Protein AF-A0A5A8A6L2-F1 (afdb_monomer)

Foldseek 3Di:
DDDDDDDDPPPDDPPPPPPPDPPVPPPPDDPDPQDPVRVVVVVVVVVVVVVVVVVQVVPVVPDDPDDPDDDDCVVVVHCDDVHRRDDD

Mean predicted aligned error: 17.09 Å

Solvent-accessible surface area (backbone atoms only — not comparable to full-atom values): 6077 Å² total; per-residue (Å²): 136,84,80,82,79,79,78,76,79,78,75,77,73,74,79,79,76,61,95,75,57,84,71,80,66,83,68,88,59,78,83,75,79,72,50,75,68,55,51,50,53,52,49,52,52,50,52,54,49,51,56,52,54,52,55,50,52,65,53,57,75,63,65,68,94,84,58,94,68,80,85,52,33,88,82,68,82,36,52,47,58,96,82,39,80,62,82,136

Secondary structure (DSSP, 8-state):
------------------TTS-------S--PPPPHHHHHHHHHHHHHHHHHHHHHHHHHTS--SSS--S--HHHHT--EETTEE---

pLDDT: mean 71.37, std 12.99, range [45.22, 94.25]

Sequence (88 aa):
MQEPTAQEPTAQEPHRQDPNGPEAGDGTFPPRALSPAAQRALAEAAERRAAIDARAAEISATPERLGRGGLEPVRYDDWEVKGLAVDF

Structure (mmCIF, N/CA/C/O backbone):
data_AF-A0A5A8A6L2-F1
#
_entry.id   AF-A0A5A8A6L2-F1
#
loop_
_atom_site.group_PDB
_atom_site.id
_atom_site.type_symbol
_atom_site.label_atom_id
_atom_site.label_alt_id
_atom_site.label_comp_id
_atom_site.label_asym_id
_atom_site.label_entity_id
_atom_site.label_seq_id
_atom_site.pdbx_PDB_ins_code
_atom_site.Cartn_x
_atom_site.Cartn_y
_atom_site.Cartn_z
_atom_site.occupancy
_atom_site.B_iso_or_equiv
_atom_site.auth_seq_id
_atom_site.auth_comp_id
_atom_site.auth_asym_id
_atom_site.auth_atom_id
_atom_site.pdbx_PDB_model_num
ATOM 1 N N . MET A 1 1 ? 45.412 -46.860 17.005 1.00 48.16 1 MET A N 1
ATOM 2 C CA . MET A 1 1 ? 44.229 -47.429 17.681 1.00 48.16 1 MET A CA 1
ATOM 3 C C . MET A 1 1 ? 43.431 -46.236 18.167 1.00 48.16 1 MET A C 1
ATOM 5 O O . MET A 1 1 ? 43.938 -45.506 19.001 1.00 48.16 1 MET A O 1
ATOM 9 N N . GLN A 1 2 ? 42.322 -45.938 17.494 1.00 45.22 2 GLN A N 1
ATOM 10 C CA . GLN A 1 2 ? 41.484 -44.767 17.759 1.00 45.22 2 GLN A CA 1
ATOM 11 C C . GLN A 1 2 ? 40.620 -45.047 18.995 1.00 45.22 2 GLN A C 1
ATOM 13 O O . GLN A 1 2 ? 40.034 -46.125 19.077 1.00 45.22 2 GLN A O 1
ATOM 18 N N . GLU A 1 3 ? 40.538 -44.104 19.929 1.00 57.22 3 GLU A N 1
ATOM 19 C CA . GLU A 1 3 ? 39.504 -44.103 20.967 1.00 57.22 3 GLU A CA 1
ATOM 20 C C . GLU A 1 3 ? 38.220 -43.506 20.366 1.00 57.22 3 GLU A C 1
ATOM 22 O O . GLU A 1 3 ? 38.279 -42.417 19.788 1.00 57.22 3 GLU A O 1
ATOM 27 N N . PRO A 1 4 ? 37.059 -44.180 20.440 1.00 60.94 4 PRO A N 1
ATOM 28 C CA . PRO A 1 4 ? 35.804 -43.569 20.040 1.00 60.94 4 PRO A CA 1
ATOM 29 C C . PRO A 1 4 ? 35.303 -42.687 21.188 1.00 60.94 4 PRO A C 1
ATOM 31 O O . PRO A 1 4 ? 34.765 -43.184 22.175 1.00 60.94 4 PRO A O 1
ATOM 34 N N . THR A 1 5 ? 35.464 -41.370 21.065 1.00 62.25 5 THR A N 1
ATOM 35 C CA . THR A 1 5 ? 34.729 -40.415 21.903 1.00 62.25 5 THR A CA 1
ATOM 36 C C . THR A 1 5 ? 33.237 -40.635 21.674 1.00 62.25 5 THR A C 1
ATOM 38 O O . THR A 1 5 ? 32.719 -40.390 20.582 1.00 62.25 5 THR A O 1
ATOM 41 N N . ALA A 1 6 ? 32.556 -41.136 22.702 1.00 56.53 6 ALA A N 1
ATOM 42 C CA . ALA A 1 6 ? 31.109 -41.218 22.747 1.00 56.53 6 ALA A CA 1
ATOM 43 C C . ALA A 1 6 ? 30.535 -39.804 22.580 1.00 56.53 6 ALA A C 1
ATOM 45 O O . ALA A 1 6 ? 30.776 -38.927 23.405 1.00 56.53 6 ALA A O 1
ATOM 46 N N . GLN A 1 7 ? 29.804 -39.578 21.489 1.00 53.97 7 GLN A N 1
ATOM 47 C CA . GLN A 1 7 ? 28.935 -38.415 21.372 1.00 53.97 7 GLN A CA 1
ATOM 48 C C . GLN A 1 7 ? 27.782 -38.610 22.359 1.00 53.97 7 GLN A C 1
ATOM 50 O O . GLN A 1 7 ? 27.001 -39.554 22.222 1.00 53.97 7 GLN A O 1
ATOM 55 N N . GLU A 1 8 ? 27.695 -37.740 23.364 1.00 58.09 8 GLU A N 1
ATOM 56 C CA . GLU A 1 8 ? 26.484 -37.580 24.165 1.00 58.09 8 GLU A CA 1
ATOM 57 C C . GLU A 1 8 ? 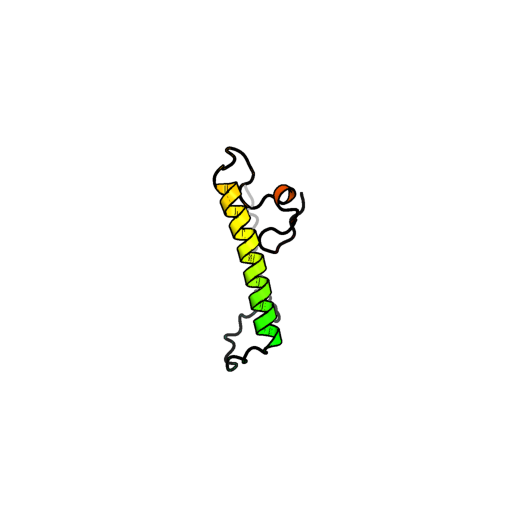25.301 -37.298 23.222 1.00 58.09 8 GLU A C 1
ATOM 59 O O . GLU A 1 8 ? 25.422 -36.452 22.327 1.00 58.09 8 GLU A O 1
ATOM 64 N N . PRO A 1 9 ? 24.149 -37.974 23.373 1.00 59.59 9 PRO A N 1
ATOM 65 C CA . PRO A 1 9 ? 22.956 -37.552 22.667 1.00 59.59 9 PRO A CA 1
ATOM 66 C C . PRO A 1 9 ? 22.586 -36.175 23.217 1.00 59.59 9 PRO A C 1
ATOM 68 O O . PRO A 1 9 ? 22.257 -36.043 24.393 1.00 59.59 9 PRO A O 1
ATOM 71 N N . THR A 1 10 ? 22.663 -35.143 22.374 1.00 56.81 10 THR A N 1
ATOM 72 C CA . THR A 1 10 ? 22.067 -33.839 22.676 1.00 56.81 10 THR A CA 1
ATOM 73 C C . THR A 1 10 ? 20.612 -34.089 23.053 1.00 56.81 10 THR A C 1
ATOM 75 O O . THR A 1 10 ? 19.791 -34.443 22.206 1.00 56.81 10 THR A O 1
ATOM 78 N N . ALA A 1 11 ? 20.316 -33.971 24.348 1.00 55.41 11 ALA A N 1
ATOM 79 C CA . ALA A 1 11 ? 18.961 -33.934 24.848 1.00 55.41 11 ALA A CA 1
ATOM 80 C C . ALA A 1 11 ? 18.288 -32.754 24.149 1.00 55.41 11 ALA A C 1
ATOM 82 O O . ALA A 1 11 ? 18.678 -31.602 24.327 1.00 55.41 11 ALA A O 1
ATOM 83 N N . GLN A 1 12 ? 17.338 -33.072 23.276 1.00 56.47 12 GLN A N 1
ATOM 84 C CA . GLN A 1 12 ? 16.492 -32.096 22.622 1.00 56.47 12 GLN A CA 1
ATOM 85 C C . GLN A 1 12 ? 15.778 -31.308 23.721 1.00 56.47 12 GLN A C 1
ATOM 87 O O . GLN A 1 12 ? 14.944 -31.847 24.447 1.00 56.47 12 GLN A O 1
ATOM 92 N N . GLU A 1 13 ? 16.191 -30.053 23.886 1.00 58.75 13 GLU A N 1
ATOM 93 C CA . GLU A 1 13 ? 15.559 -29.082 24.769 1.00 58.75 13 GLU A CA 1
ATOM 94 C C . GLU A 1 13 ? 14.052 -29.081 24.459 1.00 58.75 13 GLU A C 1
ATOM 96 O O . GLU A 1 13 ? 13.683 -28.996 23.281 1.00 58.75 13 GLU A O 1
ATOM 101 N N . PRO A 1 14 ? 13.158 -29.265 25.452 1.00 58.16 14 PRO A N 1
ATOM 102 C CA . PRO A 1 14 ? 11.736 -29.278 25.168 1.00 58.16 14 PRO A CA 1
ATOM 103 C C . PRO A 1 14 ? 11.394 -27.905 24.609 1.00 58.16 14 PRO A C 1
ATOM 105 O O . PRO A 1 14 ? 11.760 -26.895 25.211 1.00 58.16 14 PRO A O 1
ATOM 108 N N . HIS A 1 15 ? 10.731 -27.881 23.450 1.00 55.28 15 HIS A N 1
ATOM 109 C CA . HIS A 1 15 ? 10.168 -26.676 22.855 1.00 55.28 15 HIS A CA 1
ATOM 110 C C . HIS A 1 15 ? 9.608 -25.783 23.968 1.00 55.28 15 HIS A C 1
ATOM 112 O O . HIS A 1 15 ? 8.584 -26.118 24.568 1.00 55.2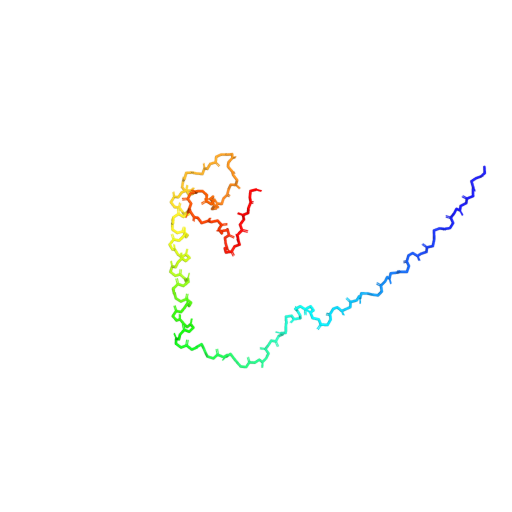8 15 HIS A O 1
ATOM 118 N N . ARG A 1 16 ? 10.293 -24.673 24.281 1.00 63.56 16 ARG A N 1
ATOM 119 C CA . ARG A 1 16 ? 9.704 -23.620 25.105 1.00 63.56 16 ARG A CA 1
ATOM 120 C C . ARG A 1 16 ? 8.511 -23.127 24.310 1.00 63.56 16 ARG A C 1
ATOM 122 O O . ARG A 1 16 ? 8.672 -22.425 23.321 1.00 63.56 16 ARG A O 1
ATOM 129 N N . GLN A 1 17 ? 7.327 -23.573 24.699 1.00 59.41 17 GLN A N 1
ATOM 130 C CA . GLN A 1 17 ? 6.094 -22.975 24.235 1.00 59.41 17 GLN A CA 1
ATOM 131 C C . GLN A 1 17 ? 6.097 -21.551 24.781 1.00 59.41 17 GLN A C 1
ATOM 133 O O . GLN A 1 17 ? 5.942 -21.347 25.985 1.00 59.41 17 GLN A O 1
ATOM 138 N N . ASP A 1 18 ? 6.351 -20.575 23.916 1.00 61.41 18 ASP A N 1
ATOM 139 C CA . ASP A 1 18 ? 6.089 -19.181 24.231 1.00 61.41 18 ASP A CA 1
ATOM 140 C C . ASP A 1 18 ? 4.571 -19.043 24.441 1.00 61.41 18 ASP A C 1
ATOM 142 O O . ASP A 1 18 ? 3.818 -19.200 23.480 1.00 61.41 18 ASP A O 1
ATOM 146 N N . PRO A 1 19 ? 4.072 -18.716 25.650 1.00 61.47 19 PRO A N 1
ATOM 147 C CA . PRO A 1 19 ? 2.631 -18.560 25.891 1.00 61.47 19 PRO A CA 1
ATOM 148 C C . PRO A 1 19 ? 2.047 -17.303 25.213 1.00 61.47 19 PRO A C 1
ATOM 150 O O . PRO A 1 19 ? 0.895 -16.954 25.441 1.00 61.47 19 PRO A O 1
ATOM 153 N N . ASN A 1 20 ? 2.865 -16.595 24.426 1.00 60.00 20 ASN A N 1
ATOM 154 C CA . ASN A 1 20 ? 2.539 -15.393 23.662 1.00 60.00 20 ASN A CA 1
ATOM 155 C C . ASN A 1 20 ? 2.967 -15.503 22.185 1.00 60.00 20 ASN A C 1
ATOM 157 O O . ASN A 1 20 ? 3.081 -14.484 21.502 1.00 60.00 20 ASN A O 1
ATOM 161 N N . GLY A 1 21 ? 3.211 -16.713 21.665 1.00 54.62 21 GLY A N 1
ATOM 162 C CA . GLY A 1 21 ? 3.173 -16.899 20.213 1.00 54.62 21 GLY A CA 1
ATOM 163 C C . GLY A 1 21 ? 1.786 -16.482 19.706 1.00 54.62 21 GLY A C 1
ATOM 164 O O . GLY A 1 21 ? 0.814 -16.686 20.436 1.00 54.62 21 GLY A O 1
ATOM 165 N N . PRO A 1 22 ? 1.645 -15.867 18.515 1.00 55.03 22 PRO A N 1
ATOM 166 C CA . PRO A 1 22 ? 0.336 -15.560 17.967 1.00 55.03 22 PRO A CA 1
ATOM 167 C C . PRO A 1 22 ? -0.307 -16.885 17.567 1.00 55.03 22 PRO A C 1
ATOM 169 O O . PRO A 1 22 ? -0.269 -17.304 16.412 1.00 55.03 22 PRO A O 1
ATOM 172 N N . GLU A 1 23 ? -0.877 -17.567 18.554 1.00 54.12 23 GLU A N 1
ATOM 173 C CA . GLU A 1 23 ? -1.934 -18.532 18.359 1.00 54.12 23 GLU A CA 1
ATOM 174 C C . GLU A 1 23 ? -2.963 -17.737 17.567 1.00 54.12 23 GLU A C 1
ATOM 176 O O . GLU A 1 23 ? -3.575 -16.799 18.089 1.00 54.12 23 GLU A O 1
ATOM 181 N N . ALA A 1 24 ? -3.040 -18.002 16.263 1.00 55.28 24 ALA A N 1
ATOM 182 C CA . ALA A 1 24 ? -4.081 -17.485 15.403 1.00 55.28 24 ALA A CA 1
ATOM 183 C C . ALA A 1 24 ? -5.377 -18.092 15.935 1.00 55.28 24 ALA A C 1
ATOM 185 O O . ALA A 1 24 ? -5.838 -19.128 15.464 1.00 55.28 24 ALA A O 1
ATOM 186 N N . GLY A 1 25 ? -5.875 -17.498 17.019 1.00 50.41 25 GLY A N 1
ATOM 187 C CA . GLY A 1 25 ? -7.099 -17.874 17.671 1.00 50.41 25 GLY A CA 1
ATOM 188 C C . GLY A 1 25 ? -8.145 -17.808 16.591 1.00 50.41 25 GLY A C 1
ATOM 189 O O . GLY A 1 25 ? -8.368 -16.746 16.005 1.00 50.41 25 GLY A O 1
ATOM 190 N N . ASP A 1 26 ? -8.723 -18.965 16.304 1.00 56.72 26 ASP A N 1
ATOM 191 C CA . ASP A 1 26 ? -9.907 -19.100 15.486 1.00 56.72 26 ASP A CA 1
ATOM 192 C C . ASP A 1 26 ? -11.018 -18.351 16.230 1.00 56.72 26 ASP A C 1
ATOM 194 O O . ASP A 1 26 ? -11.697 -18.861 17.128 1.00 56.72 26 ASP A O 1
ATOM 198 N N . GLY A 1 27 ? -11.034 -17.039 16.001 1.00 53.38 27 GLY A N 1
ATOM 199 C CA . GLY A 1 27 ? -11.755 -16.065 16.786 1.00 53.38 27 GLY A CA 1
ATOM 200 C C . GLY A 1 27 ? -13.234 -16.250 16.535 1.00 53.38 27 GLY A C 1
ATOM 201 O O . GLY A 1 27 ? -13.807 -15.567 15.695 1.00 53.38 27 GLY A O 1
ATOM 202 N N . THR A 1 28 ? -13.862 -17.126 17.317 1.00 55.00 28 THR A N 1
ATOM 203 C CA . THR A 1 28 ? -15.319 -17.332 17.390 1.00 55.00 28 THR A CA 1
ATOM 204 C C . THR A 1 28 ? -16.019 -16.124 18.045 1.00 55.00 28 THR A C 1
ATOM 206 O O . THR A 1 28 ? -17.001 -16.240 18.774 1.00 55.00 28 THR A O 1
ATOM 209 N N . PHE A 1 29 ? -15.520 -14.913 17.802 1.00 57.28 29 PHE A N 1
ATOM 210 C CA . PHE A 1 29 ? -16.241 -13.691 18.111 1.00 57.28 29 PHE A CA 1
ATOM 211 C C . PHE A 1 29 ? -17.175 -13.397 16.937 1.00 57.28 29 PHE A C 1
ATOM 213 O O . PHE A 1 29 ? -16.733 -13.455 15.787 1.00 57.28 29 PHE A O 1
ATOM 220 N N . PRO A 1 30 ? -18.457 -13.068 17.187 1.00 67.12 30 PRO A N 1
ATOM 221 C CA . PRO A 1 30 ? -19.333 -12.630 16.111 1.00 67.12 30 PRO A CA 1
ATOM 222 C C . PRO A 1 30 ? -18.661 -11.458 15.379 1.00 67.12 30 PRO A C 1
ATOM 224 O O . PRO A 1 30 ? -18.062 -10.604 16.048 1.00 67.12 30 PRO A O 1
ATOM 227 N N . PRO A 1 31 ? -18.721 -11.412 14.033 1.00 70.25 31 PRO A N 1
ATOM 228 C CA . PRO A 1 31 ? -18.034 -10.392 13.256 1.00 70.25 31 PRO A CA 1
ATOM 229 C C . PRO A 1 31 ? -18.453 -9.019 13.772 1.00 70.25 31 PRO A C 1
ATOM 231 O O . PRO A 1 31 ? -19.626 -8.640 13.721 1.00 70.25 31 PRO A O 1
ATOM 234 N N . ARG A 1 32 ? -17.490 -8.286 14.338 1.00 76.62 32 ARG A N 1
ATOM 235 C CA . ARG A 1 32 ? -17.751 -6.956 14.875 1.00 76.62 32 ARG A CA 1
ATOM 236 C C . ARG A 1 32 ? -18.072 -6.053 13.694 1.00 76.62 32 ARG A C 1
ATOM 238 O O . ARG A 1 32 ? -17.224 -5.849 12.829 1.00 76.62 32 ARG A O 1
ATOM 245 N N . ALA A 1 33 ? -19.294 -5.526 13.660 1.00 83.38 33 ALA A N 1
ATOM 246 C CA . ALA A 1 33 ? -19.682 -4.565 12.641 1.00 83.38 33 ALA A CA 1
ATOM 247 C C . ALA A 1 33 ? -18.689 -3.393 12.651 1.00 83.38 33 ALA A C 1
ATOM 249 O O . ALA A 1 33 ? -18.412 -2.804 13.701 1.00 83.38 33 ALA A O 1
ATOM 250 N N . LEU A 1 34 ? -18.122 -3.088 11.483 1.00 85.00 34 LEU A N 1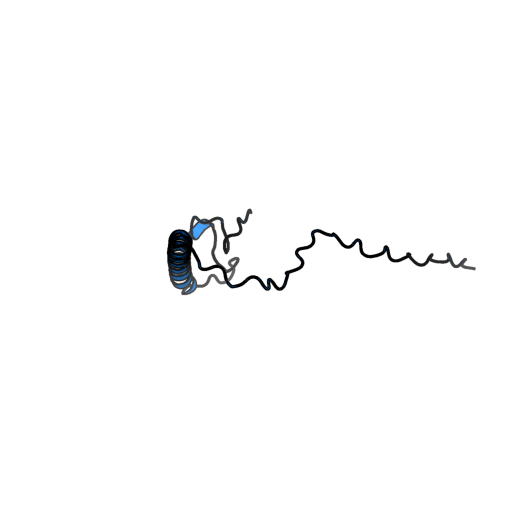
ATOM 251 C CA . LEU A 1 34 ? -17.173 -1.993 11.333 1.00 85.00 34 LEU A CA 1
ATOM 252 C C . LEU A 1 34 ? -17.880 -0.675 11.640 1.00 85.00 34 LEU A C 1
ATOM 254 O O . LEU A 1 34 ? -18.948 -0.392 11.093 1.00 85.00 34 LEU A O 1
ATOM 258 N N . SER A 1 35 ? -17.268 0.158 12.481 1.00 92.94 35 SER A N 1
ATOM 259 C CA . SER A 1 35 ? -17.771 1.511 12.700 1.00 92.94 35 SER A CA 1
ATOM 260 C C . SER A 1 35 ? -17.725 2.310 11.388 1.00 92.94 35 SER A C 1
ATOM 262 O O . SER A 1 35 ? -16.874 2.042 10.533 1.00 92.94 35 SER A O 1
ATOM 264 N N . PRO A 1 36 ? -18.578 3.334 11.214 1.00 92.75 36 PRO A N 1
ATOM 265 C CA . PRO A 1 36 ? -18.507 4.206 10.041 1.00 92.75 36 PRO A CA 1
ATOM 266 C C . PRO A 1 36 ? -17.119 4.841 9.852 1.00 92.75 36 PRO A C 1
ATOM 268 O O . PRO A 1 36 ? -16.662 5.027 8.729 1.00 92.75 36 PRO A O 1
ATOM 271 N N . ALA A 1 37 ? -16.412 5.135 10.949 1.00 92.06 37 ALA A N 1
ATOM 272 C CA . ALA A 1 37 ? -15.039 5.630 10.902 1.00 92.06 37 ALA A CA 1
ATOM 273 C C . ALA A 1 37 ? -14.061 4.588 10.333 1.00 92.06 37 ALA A C 1
ATOM 275 O O . ALA A 1 37 ? -13.245 4.933 9.483 1.00 92.06 37 ALA A O 1
ATOM 276 N N . ALA A 1 38 ? -14.180 3.321 10.745 1.00 91.19 38 ALA A N 1
ATOM 277 C CA . ALA A 1 38 ? -13.333 2.241 10.242 1.00 91.19 38 ALA A CA 1
ATOM 278 C C . ALA A 1 38 ? -13.571 1.972 8.749 1.00 91.19 38 ALA A C 1
ATOM 280 O O . ALA A 1 38 ? -12.620 1.785 7.999 1.00 91.19 38 ALA A O 1
ATOM 281 N N . GLN A 1 39 ? -14.827 2.015 8.298 1.00 91.25 39 GLN A N 1
ATOM 282 C CA . GLN A 1 39 ? -15.156 1.844 6.878 1.00 91.25 39 GLN A CA 1
ATOM 283 C C . GLN A 1 39 ? -14.539 2.952 6.014 1.00 91.25 39 GLN A C 1
ATOM 285 O O . GLN A 1 39 ? -13.975 2.661 4.963 1.00 91.25 39 GLN A O 1
ATOM 290 N N . ARG A 1 40 ? -14.583 4.209 6.481 1.00 93.44 40 ARG A N 1
ATOM 291 C CA . ARG A 1 40 ? -13.935 5.334 5.787 1.00 93.44 40 ARG A CA 1
ATOM 292 C C . ARG A 1 40 ? -12.417 5.182 5.720 1.00 93.44 40 ARG A C 1
ATOM 294 O O . ARG A 1 40 ? -11.853 5.374 4.653 1.00 93.44 40 ARG A O 1
ATOM 301 N N . ALA A 1 41 ? -11.776 4.786 6.819 1.00 92.50 41 ALA A N 1
ATOM 302 C CA . ALA A 1 41 ? -10.331 4.561 6.839 1.00 92.50 41 ALA A CA 1
ATOM 303 C C . ALA A 1 41 ? -9.901 3.458 5.853 1.00 92.50 41 ALA A C 1
ATOM 305 O O . ALA A 1 41 ? -8.899 3.601 5.159 1.00 92.50 41 ALA A O 1
ATOM 306 N N . LEU A 1 42 ? -10.680 2.374 5.751 1.00 92.31 42 LEU A N 1
ATOM 307 C CA . LEU A 1 42 ? -10.424 1.310 4.777 1.00 92.31 42 LEU A CA 1
ATOM 308 C C . LEU A 1 42 ? -10.621 1.780 3.332 1.00 92.31 42 LEU A C 1
ATOM 310 O O . LEU A 1 42 ? -9.846 1.385 2.465 1.00 92.31 42 LEU A O 1
ATOM 314 N N . ALA A 1 43 ? -11.631 2.617 3.075 1.00 94.25 43 ALA A N 1
ATOM 315 C CA . ALA A 1 43 ? -11.855 3.193 1.753 1.00 94.25 43 ALA A CA 1
ATOM 316 C C . ALA A 1 43 ? -10.675 4.080 1.323 1.00 94.25 43 ALA A C 1
ATOM 318 O O . ALA A 1 43 ? -10.122 3.864 0.250 1.00 94.25 43 ALA A O 1
ATOM 319 N N . GLU A 1 44 ? -10.216 4.982 2.195 1.00 91.62 44 GLU A N 1
ATOM 320 C CA . GLU A 1 44 ? -9.064 5.851 1.917 1.00 91.62 44 GLU A CA 1
ATOM 321 C C . GLU A 1 44 ? -7.776 5.040 1.689 1.00 91.62 44 GLU A C 1
ATOM 323 O O . GLU A 1 44 ? -7.022 5.291 0.747 1.00 91.62 44 GLU A O 1
ATOM 328 N N . ALA A 1 45 ? -7.540 4.006 2.505 1.00 87.81 45 ALA A N 1
ATOM 329 C CA . ALA A 1 45 ? -6.403 3.108 2.319 1.00 87.81 45 ALA A CA 1
ATOM 330 C C . ALA A 1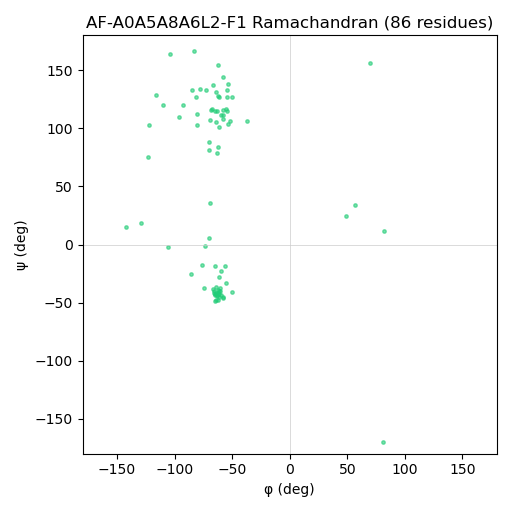 45 ? -6.473 2.353 0.978 1.00 87.81 45 ALA A C 1
ATOM 332 O O . ALA A 1 45 ? -5.448 2.176 0.312 1.00 87.81 45 ALA A O 1
ATOM 333 N N . ALA A 1 46 ? -7.669 1.927 0.561 1.00 90.56 46 ALA A N 1
ATOM 334 C CA . ALA A 1 46 ? -7.877 1.281 -0.731 1.00 90.56 46 ALA A CA 1
ATOM 335 C C . ALA A 1 46 ? -7.619 2.247 -1.898 1.00 90.56 46 ALA A C 1
ATOM 337 O O . ALA A 1 46 ? -6.953 1.861 -2.859 1.00 90.56 46 ALA A O 1
ATOM 338 N N . GLU A 1 47 ? -8.072 3.500 -1.799 1.00 92.25 47 GLU A N 1
ATOM 339 C CA . GLU A 1 47 ? -7.790 4.544 -2.793 1.00 92.25 47 GLU A CA 1
ATOM 340 C C . GLU A 1 47 ? -6.288 4.826 -2.901 1.00 92.25 47 GLU A C 1
ATOM 342 O O . GLU A 1 47 ? -5.741 4.853 -4.008 1.00 92.25 47 GLU A O 1
ATOM 347 N N . ARG A 1 48 ? -5.592 4.950 -1.762 1.00 87.38 48 ARG A N 1
ATOM 348 C CA . ARG A 1 48 ? -4.133 5.125 -1.738 1.00 87.38 48 ARG A CA 1
ATOM 349 C C . ARG A 1 48 ? -3.424 3.963 -2.431 1.00 87.38 48 ARG A C 1
ATOM 351 O O . ARG A 1 48 ? -2.539 4.190 -3.255 1.00 87.38 48 ARG A O 1
ATOM 358 N N . ARG A 1 49 ? -3.824 2.723 -2.134 1.00 85.75 49 ARG A N 1
ATOM 359 C CA . ARG A 1 49 ? -3.241 1.532 -2.763 1.00 85.75 49 ARG A CA 1
ATOM 360 C C . ARG A 1 49 ? -3.493 1.502 -4.270 1.00 85.75 49 ARG A C 1
ATOM 362 O O . ARG A 1 49 ? -2.562 1.243 -5.024 1.00 85.75 49 ARG A O 1
ATOM 369 N N . ALA A 1 50 ? -4.706 1.831 -4.711 1.00 88.31 50 ALA A N 1
ATOM 370 C CA . ALA A 1 50 ? -5.041 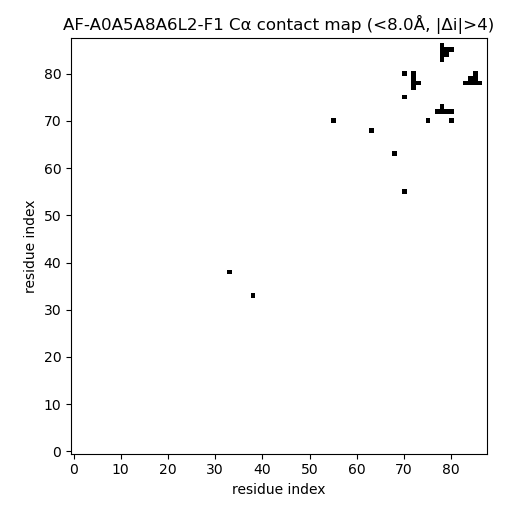1.883 -6.131 1.00 88.31 50 ALA A CA 1
ATOM 371 C C . ALA A 1 50 ? -4.203 2.926 -6.892 1.00 88.31 50 ALA A C 1
ATOM 373 O O . ALA A 1 50 ? -3.749 2.653 -8.002 1.00 88.31 50 ALA A O 1
ATOM 374 N N . ALA A 1 51 ? -3.951 4.096 -6.295 1.00 87.00 51 ALA A N 1
ATOM 375 C CA . ALA A 1 51 ? -3.101 5.124 -6.896 1.00 87.00 51 ALA A CA 1
ATOM 376 C C . ALA A 1 51 ? -1.644 4.656 -7.064 1.00 87.00 51 ALA A C 1
ATOM 378 O O . ALA A 1 51 ? -1.032 4.903 -8.106 1.00 87.00 51 ALA A O 1
ATOM 379 N N . ILE A 1 52 ? -1.101 3.956 -6.064 1.00 82.31 52 ILE A N 1
ATOM 380 C CA . ILE A 1 52 ? 0.246 3.370 -6.126 1.00 82.31 52 ILE A CA 1
ATOM 381 C C . ILE A 1 52 ? 0.300 2.284 -7.206 1.00 82.31 52 ILE A C 1
ATOM 383 O O . ILE A 1 52 ? 1.181 2.327 -8.064 1.00 82.31 52 ILE A O 1
ATOM 387 N N . ASP A 1 53 ? -0.664 1.360 -7.213 1.00 83.38 53 ASP A N 1
ATOM 388 C CA . ASP A 1 53 ? -0.732 0.263 -8.185 1.00 83.38 53 ASP A CA 1
ATOM 389 C C . ASP A 1 53 ? -0.852 0.787 -9.631 1.00 83.38 53 ASP A C 1
ATOM 391 O O . ASP A 1 53 ? -0.215 0.250 -10.540 1.00 83.38 53 ASP A O 1
ATOM 395 N N . ALA A 1 54 ? -1.602 1.873 -9.854 1.00 85.31 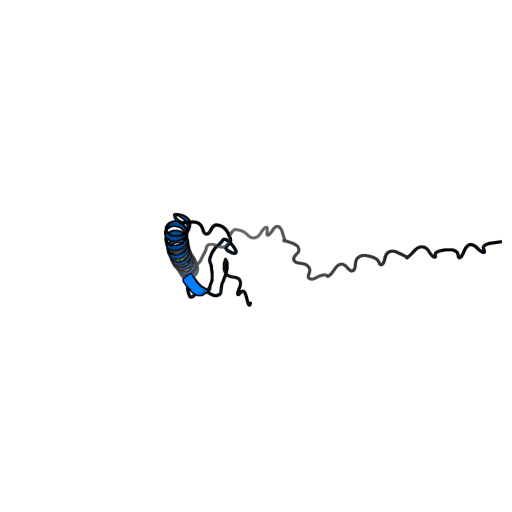54 ALA A N 1
ATOM 396 C CA . ALA A 1 54 ? -1.720 2.509 -11.167 1.00 85.31 54 ALA A CA 1
ATOM 397 C C . ALA A 1 54 ? -0.376 3.078 -11.656 1.00 85.31 54 ALA A C 1
ATOM 399 O O . ALA A 1 54 ? 0.046 2.787 -12.777 1.00 85.31 54 ALA A O 1
ATOM 400 N N . ARG A 1 55 ? 0.345 3.817 -10.800 1.00 80.12 55 ARG A N 1
ATOM 401 C CA . ARG A 1 55 ? 1.688 4.323 -11.141 1.00 80.12 55 ARG A CA 1
ATOM 402 C C . ARG A 1 55 ? 2.693 3.194 -11.356 1.00 80.12 55 ARG A C 1
ATOM 404 O O . ARG A 1 55 ? 3.534 3.276 -12.250 1.00 80.12 55 ARG A O 1
ATOM 411 N N . ALA A 1 56 ? 2.585 2.124 -10.571 1.00 77.00 56 ALA A N 1
ATOM 412 C CA . ALA A 1 56 ? 3.401 0.928 -10.734 1.00 77.00 56 ALA A CA 1
ATOM 413 C C . ALA A 1 56 ? 3.204 0.283 -12.112 1.00 77.00 56 ALA A C 1
ATOM 415 O O . ALA A 1 56 ? 4.178 -0.114 -12.758 1.00 77.00 56 ALA A O 1
ATOM 416 N N . ALA A 1 57 ? 1.952 0.183 -12.566 1.00 80.56 57 ALA A N 1
ATOM 417 C CA . ALA A 1 57 ? 1.606 -0.393 -13.861 1.00 80.56 57 ALA A CA 1
ATOM 418 C C . ALA A 1 57 ? 2.156 0.437 -15.034 1.00 80.56 57 ALA A C 1
ATOM 420 O O . ALA A 1 57 ? 2.718 -0.141 -15.966 1.00 80.56 57 ALA A O 1
ATOM 421 N N . GLU A 1 58 ? 2.063 1.770 -14.968 1.00 79.75 58 GLU A N 1
ATOM 422 C CA . GLU A 1 58 ? 2.633 2.673 -15.982 1.00 79.75 58 GLU A CA 1
ATOM 423 C C . GLU A 1 58 ? 4.147 2.471 -16.142 1.00 79.75 58 GLU A C 1
ATOM 425 O O . GLU A 1 58 ? 4.654 2.356 -17.258 1.00 79.75 58 GLU A O 1
ATOM 430 N N . ILE A 1 59 ? 4.876 2.363 -15.029 1.00 72.50 59 ILE A N 1
ATOM 431 C CA . ILE A 1 59 ? 6.336 2.193 -15.043 1.00 72.50 59 ILE A CA 1
ATOM 432 C C . ILE A 1 59 ? 6.733 0.766 -15.456 1.00 72.50 59 ILE A C 1
ATOM 434 O O . ILE A 1 59 ? 7.690 0.580 -16.210 1.00 72.50 59 ILE A O 1
ATOM 438 N N . SER A 1 60 ? 5.972 -0.248 -15.032 1.00 71.50 60 SER A N 1
ATOM 439 C CA . SER A 1 60 ? 6.212 -1.653 -15.402 1.00 71.50 60 SER A CA 1
ATOM 440 C C . SER A 1 60 ? 6.036 -1.923 -16.899 1.00 71.50 60 SER A C 1
ATOM 442 O O . SER A 1 60 ? 6.561 -2.920 -17.393 1.00 71.50 60 SER A O 1
ATOM 444 N N . ALA A 1 61 ? 5.344 -1.044 -17.635 1.00 74.88 61 ALA A N 1
ATOM 445 C CA . ALA A 1 61 ? 5.247 -1.124 -19.093 1.00 74.88 61 ALA A CA 1
ATOM 446 C C . ALA A 1 61 ? 6.623 -1.037 -19.783 1.00 74.88 61 ALA A C 1
ATOM 448 O O . ALA A 1 61 ? 6.785 -1.543 -20.894 1.00 74.88 61 ALA A O 1
ATOM 449 N N . THR A 1 62 ? 7.624 -0.450 -19.115 1.00 75.62 62 THR A N 1
ATOM 450 C CA . THR A 1 62 ? 9.008 -0.384 -19.605 1.00 75.62 62 THR A CA 1
ATOM 451 C C . THR A 1 62 ? 9.953 -1.023 -18.581 1.00 75.62 62 THR A C 1
ATOM 453 O O . THR A 1 62 ? 10.636 -0.317 -17.837 1.00 75.62 62 THR A O 1
ATOM 456 N N . PRO A 1 63 ? 9.985 -2.365 -18.491 1.00 69.44 63 PRO A N 1
ATOM 457 C CA . PRO A 1 63 ? 10.715 -3.050 -17.436 1.00 69.44 63 PRO A CA 1
ATOM 458 C C . PRO A 1 63 ? 12.224 -2.844 -17.584 1.00 69.44 63 PRO A C 1
ATOM 460 O O . PRO A 1 63 ? 12.793 -2.946 -18.675 1.00 69.44 63 PRO A O 1
ATOM 463 N N . GLU A 1 64 ? 12.895 -2.598 -16.463 1.00 72.69 64 GLU A N 1
ATOM 464 C CA . GLU A 1 64 ? 14.351 -2.557 -16.442 1.00 72.69 64 GLU A CA 1
ATOM 465 C C . GLU A 1 64 ? 14.937 -3.960 -16.572 1.00 72.69 64 GLU A C 1
ATOM 467 O O . GLU A 1 64 ? 14.537 -4.891 -15.879 1.00 72.69 64 GLU A O 1
ATOM 472 N N . ARG A 1 65 ? 15.932 -4.110 -17.450 1.00 70.38 65 ARG A N 1
ATOM 473 C CA . ARG A 1 65 ? 16.515 -5.416 -17.792 1.00 70.38 65 ARG A CA 1
ATOM 474 C C . ARG A 1 65 ? 17.460 -5.974 -16.712 1.00 70.38 65 ARG A C 1
ATOM 476 O O . ARG A 1 65 ? 17.758 -7.161 -16.752 1.00 70.38 65 ARG A O 1
ATOM 483 N N . LEU A 1 66 ? 17.947 -5.128 -15.793 1.00 70.25 66 LEU A N 1
ATOM 484 C CA . LEU A 1 66 ? 18.923 -5.455 -14.733 1.00 70.25 66 LEU A CA 1
ATOM 485 C C . LEU A 1 66 ? 18.636 -4.739 -13.389 1.00 70.25 66 LEU A C 1
ATOM 487 O O . LEU A 1 66 ? 19.517 -4.661 -12.537 1.00 70.25 66 LEU A O 1
ATOM 491 N N . GLY A 1 67 ? 17.437 -4.175 -13.206 1.00 69.12 67 GLY A N 1
ATOM 492 C CA . GLY A 1 67 ? 17.047 -3.490 -11.965 1.00 69.12 67 GLY A CA 1
ATOM 493 C C . GLY A 1 67 ? 16.541 -4.456 -10.884 1.00 69.12 67 GLY A C 1
ATOM 494 O O . GLY A 1 67 ? 16.210 -5.603 -11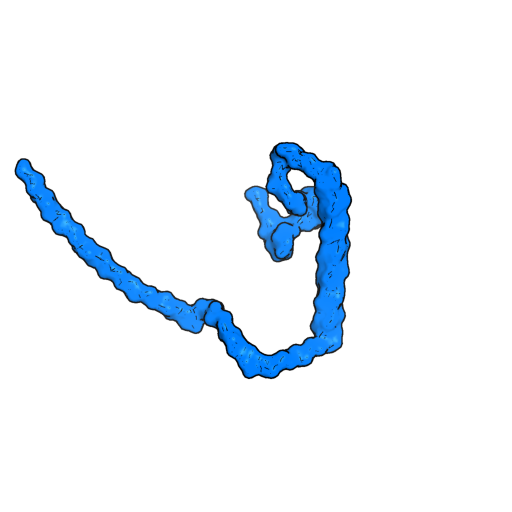.180 1.00 69.12 67 GLY A O 1
ATOM 495 N N . ARG A 1 68 ? 16.421 -3.981 -9.632 1.00 66.62 68 ARG A N 1
ATOM 496 C CA . ARG A 1 68 ? 15.941 -4.745 -8.450 1.00 66.62 68 ARG A CA 1
ATOM 497 C C . ARG A 1 68 ? 14.548 -5.378 -8.631 1.00 66.62 68 ARG A C 1
ATOM 499 O O . ARG A 1 68 ? 14.202 -6.311 -7.912 1.00 66.62 68 ARG A O 1
ATOM 506 N N . GLY A 1 69 ? 13.769 -4.907 -9.606 1.00 66.56 69 GLY A N 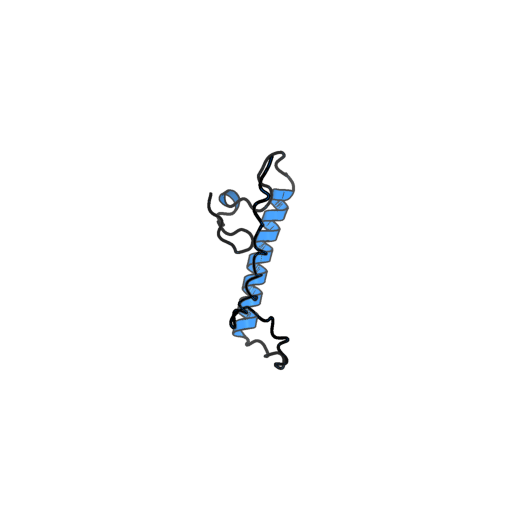1
ATOM 507 C CA . GLY A 1 69 ? 12.366 -5.274 -9.779 1.00 66.56 69 GLY A CA 1
ATOM 508 C C . GLY A 1 69 ? 11.484 -4.688 -8.668 1.00 66.56 69 GLY A C 1
ATOM 509 O O . GLY A 1 69 ? 11.945 -4.385 -7.571 1.00 66.56 69 GLY A O 1
ATOM 510 N N . GLY A 1 70 ? 10.192 -4.516 -8.951 1.00 68.56 70 GLY A N 1
ATOM 511 C CA . GLY A 1 70 ? 9.230 -3.966 -7.987 1.00 68.56 70 GLY A CA 1
ATOM 512 C C . GLY A 1 70 ? 9.233 -2.435 -7.865 1.00 68.56 70 GLY A C 1
ATOM 513 O O . GLY A 1 70 ? 9.813 -1.727 -8.687 1.00 68.56 70 GLY A O 1
ATOM 514 N N . LEU A 1 71 ? 8.515 -1.934 -6.853 1.00 67.44 71 LEU A N 1
ATOM 515 C CA . LEU A 1 71 ? 8.412 -0.506 -6.539 1.00 67.44 71 LEU A CA 1
ATOM 516 C C . LEU A 1 71 ? 9.763 -0.007 -6.004 1.00 67.44 71 LEU A C 1
ATOM 518 O O . LEU A 1 71 ? 10.171 -0.363 -4.903 1.00 67.44 71 LEU A O 1
ATOM 522 N N . GLU A 1 72 ? 10.476 0.760 -6.823 1.00 69.19 72 GLU A N 1
ATOM 523 C CA . GLU A 1 72 ? 11.773 1.363 -6.506 1.00 69.19 72 GLU A CA 1
ATOM 524 C C . GLU A 1 72 ? 11.551 2.632 -5.661 1.00 69.19 72 GLU A C 1
ATOM 526 O O . GLU A 1 72 ? 11.002 3.597 -6.196 1.00 69.19 72 GLU A O 1
ATOM 531 N N . PRO A 1 73 ? 11.940 2.666 -4.372 1.00 70.38 73 PRO A N 1
ATOM 532 C CA . PRO A 1 73 ? 11.613 3.764 -3.459 1.00 70.38 73 PRO A CA 1
ATOM 533 C C . PRO A 1 73 ? 11.927 5.157 -3.993 1.00 70.38 73 PRO A C 1
ATOM 535 O O . PRO A 1 73 ? 11.120 6.079 -3.883 1.00 70.38 73 PRO A O 1
ATOM 538 N N . VAL A 1 74 ? 13.074 5.278 -4.666 1.00 72.25 74 VAL A N 1
ATOM 539 C CA . VAL A 1 74 ? 13.566 6.523 -5.264 1.00 72.25 74 VAL A CA 1
ATOM 540 C C . VAL A 1 74 ? 12.615 7.061 -6.341 1.00 72.25 74 VAL A C 1
ATOM 542 O O . VAL A 1 74 ? 12.555 8.266 -6.559 1.00 72.25 74 VAL A O 1
ATOM 545 N N . ARG A 1 75 ? 11.849 6.196 -7.019 1.00 69.69 75 ARG A N 1
ATOM 546 C CA . ARG A 1 75 ? 10.891 6.600 -8.066 1.00 69.69 75 ARG A CA 1
ATOM 547 C C . ARG A 1 75 ? 9.523 6.992 -7.536 1.00 69.69 75 ARG A C 1
ATOM 549 O O . ARG A 1 75 ? 8.805 7.718 -8.220 1.00 69.69 75 ARG A O 1
ATOM 556 N N . TYR A 1 76 ? 9.147 6.470 -6.376 1.00 67.56 76 TYR A N 1
ATOM 557 C CA . TYR A 1 76 ? 7.820 6.679 -5.804 1.00 67.56 76 TYR A CA 1
ATOM 558 C C . TYR A 1 76 ? 7.835 7.663 -4.626 1.00 67.56 76 TYR A C 1
ATOM 560 O O . TYR A 1 76 ? 6.763 7.944 -4.096 1.00 67.56 76 TYR A O 1
ATOM 568 N N . ASP A 1 77 ? 9.014 8.179 -4.232 1.00 69.44 77 ASP A N 1
ATOM 569 C CA . ASP A 1 77 ? 9.235 8.931 -2.980 1.00 69.44 77 ASP A CA 1
ATOM 570 C C . ASP A 1 77 ? 8.645 8.197 -1.755 1.00 69.44 77 ASP A C 1
ATOM 572 O O . ASP A 1 77 ? 8.313 8.789 -0.728 1.00 69.44 77 ASP A O 1
ATOM 576 N N . ASP A 1 78 ? 8.513 6.875 -1.880 1.00 72.62 78 ASP A N 1
ATOM 577 C CA . ASP A 1 78 ? 7.906 5.982 -0.909 1.00 72.62 78 ASP A CA 1
ATOM 578 C C . ASP A 1 78 ? 8.943 4.930 -0.539 1.00 72.62 78 ASP A C 1
ATOM 580 O O . ASP A 1 78 ? 9.239 4.008 -1.299 1.00 72.62 78 ASP A O 1
ATOM 584 N N . TRP A 1 79 ? 9.538 5.107 0.637 1.00 75.38 79 TRP A N 1
ATOM 585 C CA . TRP A 1 79 ? 10.503 4.168 1.207 1.00 75.38 79 TRP A CA 1
ATOM 586 C C . TRP A 1 79 ? 9.835 2.891 1.721 1.00 75.38 79 TRP A C 1
ATOM 588 O O . TRP A 1 79 ? 10.520 1.970 2.173 1.00 75.38 79 TRP A O 1
ATOM 598 N N . GLU A 1 80 ? 8.508 2.806 1.615 1.00 75.56 80 GLU A N 1
ATOM 599 C CA . GLU A 1 80 ? 7.743 1.623 1.952 1.00 75.56 80 GLU A CA 1
ATOM 600 C C . GLU A 1 80 ? 7.532 0.719 0.732 1.00 75.56 80 GLU A C 1
ATOM 602 O O . GLU A 1 80 ? 6.868 1.054 -0.247 1.00 75.56 80 GLU A O 1
ATOM 607 N N . VAL A 1 81 ? 8.020 -0.517 0.817 1.00 73.56 81 VAL A N 1
ATOM 608 C CA . VAL A 1 81 ? 7.648 -1.573 -0.126 1.00 73.56 81 VAL A CA 1
ATOM 609 C C . VAL A 1 81 ? 6.521 -2.384 0.502 1.00 73.56 81 VAL A C 1
ATOM 611 O O . VAL A 1 81 ? 6.740 -3.124 1.458 1.00 73.56 81 VAL A O 1
ATOM 614 N N . LYS A 1 82 ? 5.300 -2.267 -0.041 1.00 73.44 82 LYS A N 1
ATOM 615 C CA . LYS A 1 82 ? 4.092 -2.942 0.487 1.00 73.44 82 LYS A CA 1
ATOM 616 C C . LYS A 1 82 ? 3.799 -2.603 1.964 1.00 73.44 82 LYS A C 1
ATOM 618 O O . LYS A 1 82 ? 3.306 -3.458 2.697 1.00 73.44 82 LYS A O 1
ATOM 623 N N . GLY A 1 83 ? 4.104 -1.377 2.395 1.00 74.94 83 GLY A N 1
ATOM 624 C CA . GLY A 1 83 ? 3.917 -0.928 3.781 1.00 74.94 83 GLY A CA 1
ATOM 625 C C . GLY A 1 83 ? 5.037 -1.334 4.747 1.00 74.94 83 GLY A C 1
ATOM 626 O O . GLY A 1 83 ? 4.864 -1.234 5.958 1.00 74.94 83 GLY A O 1
ATOM 627 N N . LEU A 1 84 ? 6.172 -1.827 4.238 1.00 73.81 84 LEU A N 1
ATOM 628 C CA . LEU A 1 84 ? 7.380 -2.081 5.025 1.00 73.81 84 LEU A CA 1
ATOM 629 C C . LEU A 1 84 ? 8.453 -1.076 4.623 1.00 73.81 84 LEU A C 1
ATOM 631 O O . LEU A 1 84 ? 8.857 -1.066 3.462 1.00 73.81 84 LEU A O 1
ATOM 635 N N . ALA A 1 85 ? 8.932 -0.268 5.568 1.00 82.00 85 ALA A N 1
ATOM 636 C CA . ALA A 1 85 ? 10.081 0.600 5.336 1.00 82.00 85 ALA A CA 1
ATOM 637 C C . ALA A 1 85 ? 11.317 -0.251 4.997 1.00 82.00 85 ALA A C 1
ATOM 639 O O . ALA A 1 85 ? 11.651 -1.186 5.730 1.00 82.00 85 ALA A O 1
ATOM 640 N N . VAL A 1 86 ? 11.973 0.052 3.879 1.00 71.25 86 VAL A N 1
ATOM 641 C CA . VAL A 1 86 ? 13.191 -0.631 3.428 1.00 71.25 86 VAL A CA 1
ATOM 642 C C . VAL A 1 86 ? 14.340 0.370 3.414 1.00 71.25 86 VAL A C 1
ATOM 644 O O . VAL A 1 86 ? 14.212 1.440 2.828 1.00 71.25 86 VAL A O 1
ATOM 647 N N . ASP A 1 87 ? 15.451 -0.006 4.046 1.00 76.50 87 ASP A N 1
ATOM 648 C CA . ASP A 1 87 ? 16.715 0.738 4.035 1.00 76.50 87 ASP A CA 1
ATOM 649 C C . ASP A 1 87 ? 17.740 0.061 3.098 1.00 76.50 87 ASP A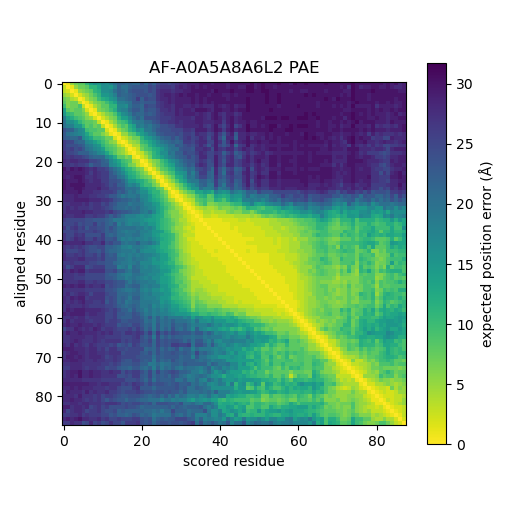 C 1
ATOM 651 O O . ASP A 1 87 ? 17.517 -1.083 2.686 1.00 76.50 87 ASP A O 1
ATOM 655 N N . PHE A 1 88 ? 18.798 0.796 2.736 1.00 62.97 88 PHE A N 1
ATOM 656 C CA . PHE A 1 88 ? 19.776 0.509 1.663 1.00 62.97 88 PHE A CA 1
ATOM 657 C C . PHE A 1 88 ? 20.302 -0.937 1.552 1.00 62.97 88 PHE A C 1
ATOM 659 O O . PHE A 1 88 ? 20.750 -1.524 2.564 1.00 62.97 88 PHE A O 1
#

Radius of gyration: 25.21 Å; Cα contacts (8 Å, |Δi|>4): 17; chains: 1; bounding box: 64×56×46 Å